Protein AF-A0A6L5F1L5-F1 (afdb_monomer_lite)

Radius of gyration: 13.91 Å; chains: 1; bounding box: 33×21×39 Å

Foldseek 3Di:
DPPLVVVVVVVVVVLVVVVVCVVVVDQDEAEAEQPLVSDDPVVNVVVVVSCVVHPHYDYDHPDPVSHDVSCVDFDWDADPNDIDTDD

Secondary structure (DSSP, 8-state):
--HHHHHHHHHHHHHHHHHHHHHTT--PPEEEESTTTTS-HHHHHHHHHHHHTSS-EEEE-SSGGGS-TT-----EEEETTEEEE--

pLDDT: mean 92.38, std 5.92, range [58.69, 98.0]

Structure (mmCIF, N/CA/C/O backbone):
data_AF-A0A6L5F1L5-F1
#
_entry.id   AF-A0A6L5F1L5-F1
#
loop_
_atom_site.group_PDB
_atom_site.id
_atom_site.type_symbol
_atom_site.label_atom_id
_atom_site.label_alt_id
_atom_site.label_comp_id
_atom_site.label_asym_id
_atom_site.label_entity_id
_atom_site.label_seq_id
_atom_site.pdbx_PDB_ins_code
_atom_site.Cartn_x
_atom_site.Cartn_y
_atom_site.Cartn_z
_atom_site.occupancy
_atom_site.B_iso_or_equiv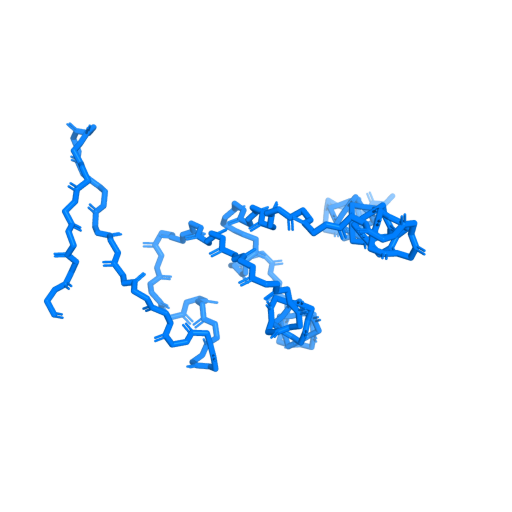
_atom_site.auth_seq_id
_atom_site.auth_comp_id
_atom_site.auth_asym_id
_atom_site.auth_atom_id
_atom_site.pdbx_PDB_model_num
ATOM 1 N N . ALA A 1 1 ? 23.127 8.769 6.947 1.00 58.69 1 ALA A N 1
ATOM 2 C CA . ALA A 1 1 ? 22.209 7.680 6.583 1.00 58.69 1 ALA A CA 1
ATOM 3 C C . ALA A 1 1 ? 22.435 7.356 5.116 1.00 58.69 1 ALA A C 1
ATOM 5 O O . ALA A 1 1 ? 22.508 8.283 4.313 1.00 58.69 1 ALA A O 1
ATOM 6 N N . SER A 1 2 ? 22.621 6.083 4.773 1.00 79.69 2 SER A N 1
ATOM 7 C CA . SER A 1 2 ? 22.600 5.632 3.379 1.00 79.69 2 SER A CA 1
ATOM 8 C C . SER A 1 2 ? 21.234 5.931 2.749 1.00 79.69 2 SER A C 1
ATOM 10 O O . SER A 1 2 ? 20.247 6.137 3.459 1.00 79.69 2 SER A O 1
ATOM 12 N N . HIS A 1 3 ? 21.160 5.963 1.418 1.00 72.56 3 HIS A N 1
ATOM 13 C CA . HIS A 1 3 ? 19.913 6.260 0.705 1.00 72.56 3 HIS A CA 1
ATOM 14 C C . HIS A 1 3 ? 18.757 5.340 1.163 1.00 72.56 3 HIS A C 1
ATOM 16 O O . HIS A 1 3 ? 17.668 5.818 1.474 1.00 72.56 3 HIS A O 1
ATOM 22 N N . GLY A 1 4 ? 19.038 4.045 1.358 1.00 77.12 4 GLY A N 1
ATOM 23 C CA . GLY A 1 4 ? 18.065 3.073 1.871 1.00 77.12 4 GLY A CA 1
ATOM 24 C C . GLY A 1 4 ? 17.701 3.243 3.354 1.00 77.12 4 GLY A C 1
ATOM 25 O O . GLY A 1 4 ? 16.580 2.921 3.751 1.00 77.12 4 GLY A O 1
ATOM 26 N N . GLU A 1 5 ? 18.601 3.772 4.190 1.00 80.88 5 GLU A N 1
ATOM 27 C CA . GLU A 1 5 ? 18.296 4.086 5.596 1.00 80.88 5 GLU A CA 1
ATOM 28 C C . GLU A 1 5 ? 17.343 5.277 5.712 1.00 80.88 5 GLU A C 1
ATOM 30 O O . GLU A 1 5 ? 16.373 5.205 6.466 1.00 80.88 5 GLU A O 1
ATOM 35 N N . SER A 1 6 ? 17.574 6.343 4.940 1.00 84.81 6 SER A N 1
ATOM 36 C CA . SER A 1 6 ? 16.689 7.515 4.911 1.00 84.81 6 SER A CA 1
ATOM 37 C C . SER A 1 6 ? 15.294 7.154 4.403 1.00 84.81 6 SER A C 1
ATOM 39 O O . SER A 1 6 ? 14.296 7.566 4.993 1.00 84.81 6 SER A O 1
ATOM 41 N N . TRP A 1 7 ? 15.221 6.331 3.353 1.00 86.06 7 TRP A N 1
ATOM 42 C CA . TRP A 1 7 ? 13.955 5.836 2.816 1.00 86.06 7 TRP A CA 1
ATOM 43 C C . TRP A 1 7 ? 13.199 4.983 3.843 1.00 86.06 7 TRP A C 1
ATOM 45 O O . TRP A 1 7 ? 12.026 5.227 4.121 1.00 86.06 7 TRP A O 1
ATOM 55 N N . SER A 1 8 ? 13.892 4.042 4.495 1.00 84.38 8 SER A N 1
ATOM 56 C CA . SER A 1 8 ? 13.278 3.166 5.504 1.00 84.38 8 SER A CA 1
ATOM 57 C C . SER A 1 8 ? 12.782 3.948 6.717 1.00 84.38 8 SER A C 1
ATOM 59 O O . SER A 1 8 ? 11.745 3.616 7.288 1.00 84.38 8 SER A O 1
ATOM 61 N N . PHE A 1 9 ? 13.507 4.999 7.103 1.00 89.69 9 PHE A N 1
ATOM 62 C CA . PHE A 1 9 ? 13.095 5.894 8.176 1.00 89.69 9 PHE A CA 1
ATOM 63 C C . PHE A 1 9 ? 11.840 6.690 7.797 1.00 89.69 9 PHE A C 1
ATOM 65 O O . PHE A 1 9 ? 10.895 6.752 8.581 1.00 89.69 9 PHE A O 1
ATOM 72 N N . ALA A 1 10 ? 11.784 7.232 6.578 1.00 91.31 10 ALA A N 1
ATOM 73 C CA . ALA A 1 10 ? 10.605 7.931 6.076 1.00 91.31 10 ALA A CA 1
ATOM 74 C C . ALA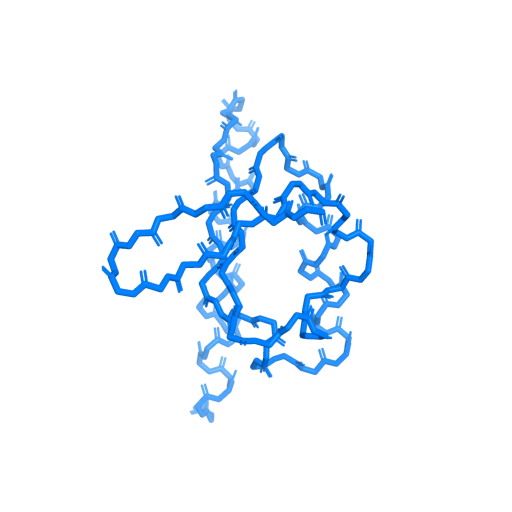 A 1 10 ? 9.375 7.010 5.986 1.00 91.31 10 ALA A C 1
ATOM 76 O O . ALA A 1 10 ? 8.285 7.402 6.409 1.00 91.31 10 ALA A O 1
ATOM 77 N N . LEU A 1 11 ? 9.548 5.771 5.506 1.00 91.50 11 LEU A N 1
ATOM 78 C CA . LEU A 1 11 ? 8.488 4.761 5.504 1.00 91.50 11 LEU A CA 1
ATOM 79 C C . LEU A 1 11 ? 8.002 4.478 6.931 1.00 91.50 11 LEU A C 1
ATOM 81 O O . LEU A 1 11 ? 6.802 4.516 7.187 1.00 91.50 11 LEU A O 1
ATOM 85 N N . ALA A 1 12 ? 8.918 4.251 7.876 1.00 91.38 12 ALA A N 1
ATOM 86 C CA . ALA A 1 12 ? 8.562 3.988 9.269 1.00 91.38 12 ALA A CA 1
ATOM 87 C C . ALA A 1 12 ? 7.770 5.145 9.901 1.00 91.38 12 ALA A C 1
ATOM 89 O O . ALA A 1 12 ? 6.790 4.893 10.602 1.00 91.38 12 ALA A O 1
ATOM 90 N N . LEU A 1 13 ? 8.144 6.399 9.619 1.00 95.25 13 LEU A N 1
ATOM 91 C CA . LEU A 1 13 ? 7.396 7.574 10.072 1.00 95.25 13 LEU A CA 1
ATOM 92 C C . LEU A 1 13 ? 5.982 7.608 9.485 1.00 95.25 13 LEU A C 1
ATOM 94 O O . LEU A 1 13 ? 5.027 7.794 10.235 1.00 95.25 13 LEU A O 1
ATOM 98 N N . ARG A 1 14 ? 5.823 7.361 8.177 1.00 94.75 14 ARG A N 1
ATOM 99 C CA . ARG A 1 14 ? 4.497 7.305 7.536 1.00 94.75 14 ARG A CA 1
ATOM 100 C C . ARG A 1 14 ? 3.615 6.205 8.125 1.00 94.75 14 ARG A C 1
ATOM 102 O O . ARG A 1 14 ? 2.455 6.465 8.428 1.00 94.75 14 ARG A O 1
ATOM 109 N N . LEU A 1 15 ? 4.165 5.011 8.352 1.00 94.12 15 LEU A N 1
ATOM 110 C CA . LEU A 1 15 ? 3.434 3.915 8.999 1.00 94.12 15 LEU A CA 1
ATOM 111 C C . LEU A 1 15 ? 3.089 4.236 10.463 1.00 94.12 15 LEU A C 1
ATOM 113 O O . LEU A 1 15 ? 2.036 3.833 10.951 1.00 94.12 15 LEU A O 1
ATOM 117 N N . GLY A 1 16 ? 3.952 4.977 11.163 1.00 94.62 16 GLY A N 1
ATOM 118 C CA . GLY A 1 16 ? 3.669 5.505 12.497 1.00 94.62 16 GLY A CA 1
ATOM 119 C C . GLY A 1 16 ? 2.488 6.478 12.496 1.00 94.62 16 GLY A C 1
ATOM 120 O O . GLY A 1 16 ? 1.574 6.318 13.301 1.00 94.62 16 GLY A O 1
ATOM 121 N N . CYS A 1 17 ? 2.460 7.429 11.557 1.00 94.88 17 CYS A N 1
ATOM 122 C CA . CYS A 1 17 ? 1.335 8.352 11.381 1.00 94.88 17 CYS A CA 1
ATOM 123 C C . CYS A 1 17 ? 0.035 7.618 11.033 1.00 94.88 17 CYS A C 1
ATOM 125 O O . CYS A 1 17 ? -0.998 7.918 11.620 1.00 94.88 17 CYS A O 1
ATOM 127 N N . TYR A 1 18 ? 0.090 6.632 10.132 1.00 95.00 18 TYR A N 1
ATOM 128 C CA . TYR A 1 18 ? -1.058 5.785 9.796 1.00 95.00 18 TYR A CA 1
ATOM 129 C C . TYR A 1 18 ? -1.642 5.113 11.047 1.00 95.00 18 TYR A C 1
ATOM 131 O O . TYR A 1 18 ? -2.831 5.237 11.321 1.00 95.00 18 TYR A O 1
ATOM 139 N N . ARG A 1 19 ? -0.793 4.479 11.866 1.00 94.25 19 ARG A N 1
ATOM 140 C CA . ARG A 1 19 ? -1.230 3.826 13.111 1.00 94.25 19 ARG A CA 1
ATOM 141 C C . ARG A 1 19 ? -1.824 4.803 14.122 1.00 94.25 19 ARG A C 1
ATOM 143 O O . ARG A 1 19 ? -2.765 4.429 14.813 1.00 94.25 19 ARG A O 1
ATOM 150 N N . LEU A 1 20 ? -1.286 6.020 14.206 1.00 95.94 20 LEU A N 1
ATOM 151 C CA . LEU A 1 20 ? -1.825 7.068 15.074 1.00 95.94 20 LEU A CA 1
ATOM 152 C C . LEU A 1 20 ? -3.230 7.498 14.626 1.00 95.94 20 LEU A C 1
ATOM 154 O O . LEU A 1 20 ? -4.133 7.595 15.449 1.00 95.94 20 LEU A O 1
ATOM 158 N N . LEU A 1 21 ? -3.435 7.687 13.319 1.00 94.88 21 LEU A N 1
ATOM 159 C CA . LEU A 1 21 ? -4.760 7.990 12.770 1.00 94.88 21 LEU A CA 1
ATOM 160 C C . LEU A 1 21 ? -5.759 6.866 13.081 1.00 94.88 21 LEU A C 1
ATOM 162 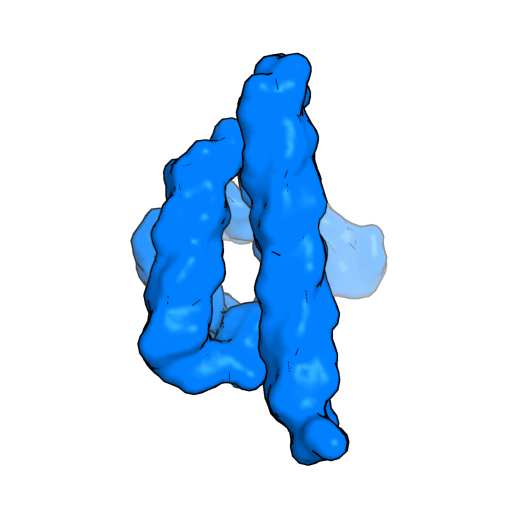O O . LEU A 1 21 ? -6.867 7.143 13.532 1.00 94.88 21 LEU A O 1
ATOM 166 N N . CYS A 1 22 ? -5.350 5.605 12.920 1.00 93.75 22 CYS A N 1
ATOM 167 C CA . CYS A 1 22 ? -6.190 4.464 13.284 1.00 93.75 22 CYS A CA 1
ATOM 168 C C . CYS A 1 22 ? -6.525 4.427 14.780 1.00 93.75 22 CYS A C 1
ATOM 170 O O . CYS A 1 22 ? -7.655 4.106 15.141 1.00 93.75 22 CYS A O 1
ATOM 172 N N . SER A 1 23 ? -5.581 4.770 15.667 1.00 95.19 23 SER A N 1
ATOM 173 C CA . SER A 1 23 ? -5.863 4.805 17.109 1.00 95.19 23 SER A CA 1
ATOM 174 C C . SER A 1 23 ? -6.846 5.904 17.512 1.00 95.19 23 SER A C 1
ATOM 176 O O . SER A 1 23 ? -7.532 5.747 18.519 1.00 95.19 23 SER A O 1
ATOM 178 N N . ASP A 1 24 ? -6.960 6.962 16.708 1.00 96.38 24 ASP A N 1
ATOM 179 C CA . ASP A 1 24 ? -7.950 8.031 16.886 1.00 96.38 24 ASP A CA 1
ATOM 180 C C . ASP A 1 24 ? -9.317 7.683 16.254 1.00 96.38 24 ASP A C 1
ATOM 182 O O . ASP A 1 24 ? -10.227 8.513 16.230 1.00 96.38 24 ASP A O 1
ATOM 186 N N . GLY A 1 25 ? -9.482 6.449 15.761 1.00 94.62 25 GLY A N 1
ATOM 187 C CA . GLY A 1 25 ? -10.723 5.939 15.176 1.00 94.62 25 GLY A CA 1
ATOM 188 C C . GLY A 1 25 ? -10.911 6.270 13.695 1.00 94.62 25 GLY A C 1
ATOM 189 O O . GLY A 1 25 ? -12.014 6.102 13.183 1.00 94.62 25 GLY A O 1
ATOM 190 N N . ALA A 1 26 ? -9.874 6.757 13.007 1.00 94.94 26 ALA A N 1
ATOM 191 C CA . ALA A 1 26 ? -9.934 6.972 11.567 1.00 94.94 26 ALA A CA 1
ATOM 192 C C . ALA A 1 26 ? -9.650 5.681 10.783 1.00 94.94 26 ALA A C 1
ATOM 194 O O . ALA A 1 26 ? -8.852 4.840 11.197 1.00 94.94 26 ALA A O 1
ATOM 195 N N . GLU A 1 27 ? -10.217 5.595 9.583 1.00 93.69 27 GLU A N 1
ATOM 196 C CA . GLU A 1 27 ? -10.017 4.502 8.623 1.00 93.69 27 GLU A CA 1
ATOM 197 C C . GLU A 1 27 ? -9.351 5.050 7.343 1.00 93.69 27 GLU A C 1
ATOM 199 O O . GLU A 1 27 ? -10.004 5.278 6.323 1.00 93.69 27 GLU A O 1
ATOM 204 N N . PRO A 1 28 ? -8.051 5.400 7.386 1.00 94.56 28 PRO A N 1
ATOM 205 C CA . PRO A 1 28 ? -7.382 6.001 6.240 1.00 94.56 28 PRO A CA 1
ATOM 206 C C . PRO A 1 28 ? -7.078 4.975 5.140 1.00 94.56 28 PRO A C 1
ATOM 208 O O . PRO A 1 28 ? -6.593 3.876 5.405 1.00 94.56 28 PRO A O 1
ATOM 211 N N . LEU A 1 29 ? -7.245 5.393 3.883 1.00 94.88 29 LEU A N 1
ATOM 212 C CA . LEU A 1 29 ? -6.755 4.662 2.715 1.00 94.88 29 LEU A CA 1
ATOM 213 C C . LEU A 1 29 ? -5.219 4.637 2.707 1.00 94.88 29 LEU A C 1
ATOM 215 O O . LEU A 1 29 ? -4.576 5.692 2.678 1.00 94.88 29 LEU A O 1
ATOM 219 N N . LEU A 1 30 ? -4.623 3.445 2.678 1.00 95.94 30 LEU A N 1
ATOM 220 C CA . LEU A 1 30 ? -3.172 3.297 2.587 1.00 95.94 30 LEU A CA 1
ATOM 221 C C . LEU A 1 30 ? -2.723 3.277 1.118 1.00 95.94 30 LEU A C 1
ATOM 223 O O . LEU A 1 30 ? -3.060 2.367 0.367 1.00 95.94 30 LEU A O 1
ATOM 227 N N . LEU A 1 31 ? -1.935 4.273 0.712 1.00 96.31 31 LEU A N 1
ATOM 228 C CA . LEU A 1 31 ? -1.341 4.359 -0.626 1.00 96.31 31 LEU A CA 1
ATOM 229 C C . LEU A 1 31 ? 0.141 3.973 -0.570 1.00 96.31 31 LEU A C 1
ATOM 231 O O . LEU A 1 31 ? 0.920 4.606 0.147 1.00 96.31 31 LEU A O 1
ATOM 235 N N . LEU A 1 32 ? 0.529 2.954 -1.332 1.00 95.62 32 LEU A N 1
ATOM 236 C CA . LEU A 1 32 ? 1.887 2.420 -1.396 1.00 95.62 32 LEU A CA 1
ATOM 237 C C . LEU A 1 32 ? 2.421 2.555 -2.825 1.00 95.62 32 LEU A C 1
ATOM 239 O O . LEU A 1 32 ? 1.983 1.830 -3.711 1.00 95.62 32 LEU A O 1
ATOM 243 N N . ASP A 1 33 ? 3.353 3.487 -3.035 1.00 94.62 33 ASP A N 1
ATOM 244 C CA . ASP A 1 33 ? 3.876 3.806 -4.368 1.00 94.62 33 ASP A CA 1
ATOM 245 C C . ASP A 1 33 ? 5.223 3.123 -4.640 1.00 94.62 33 ASP A C 1
ATOM 247 O O . ASP A 1 33 ? 6.239 3.556 -4.096 1.00 94.62 33 ASP A O 1
ATOM 251 N N . ASP A 1 34 ? 5.210 2.022 -5.397 1.00 92.94 34 ASP A N 1
ATOM 252 C CA . ASP A 1 34 ? 6.381 1.223 -5.819 1.00 92.94 34 ASP A CA 1
ATOM 253 C C . ASP A 1 34 ? 7.348 0.826 -4.681 1.00 92.94 34 ASP A C 1
ATOM 255 O O . ASP A 1 34 ? 8.540 0.577 -4.847 1.00 92.94 34 ASP A O 1
ATOM 259 N N . VAL A 1 35 ? 6.827 0.765 -3.457 1.00 93.25 35 VAL A N 1
ATOM 260 C CA . VAL A 1 35 ? 7.643 0.625 -2.243 1.00 93.25 35 VAL A CA 1
ATOM 261 C C . VAL A 1 35 ? 8.182 -0.785 -2.021 1.00 93.25 35 VAL A C 1
ATOM 263 O O . VAL A 1 35 ? 9.123 -0.961 -1.248 1.00 93.25 35 VAL A O 1
ATOM 266 N N . PHE A 1 36 ? 7.582 -1.810 -2.628 1.00 93.62 36 PHE A N 1
ATOM 267 C CA . PHE A 1 36 ? 7.980 -3.196 -2.381 1.00 93.62 36 PHE A CA 1
ATOM 268 C C . PHE A 1 36 ? 9.261 -3.591 -3.127 1.00 93.62 36 PHE A C 1
ATOM 270 O O . PHE A 1 36 ? 10.062 -4.351 -2.570 1.00 93.62 36 PHE A O 1
ATOM 277 N N . ALA A 1 37 ? 9.494 -3.029 -4.317 1.00 91.56 37 ALA A N 1
ATOM 278 C CA . ALA A 1 37 ? 10.709 -3.247 -5.102 1.00 91.56 37 ALA A CA 1
ATOM 279 C C . ALA A 1 37 ? 11.973 -2.800 -4.338 1.00 91.56 37 ALA A C 1
ATOM 281 O O . ALA A 1 37 ? 13.008 -3.464 -4.373 1.00 91.56 37 ALA A O 1
ATOM 282 N N . GLU A 1 38 ? 11.851 -1.735 -3.541 1.00 88.44 38 GLU A N 1
ATOM 283 C CA . GLU A 1 38 ? 12.935 -1.120 -2.758 1.00 88.44 38 GLU A CA 1
ATOM 284 C C . GLU A 1 38 ? 13.265 -1.856 -1.443 1.00 88.44 38 GLU A C 1
ATOM 286 O O . GLU A 1 38 ? 14.197 -1.495 -0.713 1.00 88.44 38 GLU A O 1
ATOM 291 N N . LEU A 1 39 ? 12.489 -2.888 -1.091 1.00 89.75 39 LEU A N 1
ATOM 292 C CA . LEU A 1 39 ? 12.572 -3.555 0.205 1.00 89.75 39 LEU A CA 1
ATOM 293 C C . LEU A 1 39 ? 13.212 -4.939 0.147 1.00 89.75 39 LEU A C 1
ATOM 295 O O . LEU A 1 39 ? 12.838 -5.791 -0.660 1.00 89.75 39 LEU A O 1
ATOM 299 N N . ASP A 1 40 ? 14.087 -5.203 1.124 1.00 90.19 40 ASP A N 1
ATOM 300 C CA . ASP A 1 40 ? 14.503 -6.563 1.468 1.00 90.19 40 ASP A CA 1
ATOM 301 C C . ASP A 1 40 ? 13.313 -7.409 1.950 1.00 90.19 40 ASP A C 1
ATOM 303 O O . ASP A 1 40 ? 12.315 -6.889 2.454 1.00 90.19 40 ASP A O 1
ATOM 307 N N . SER A 1 41 ? 13.434 -8.734 1.845 1.00 89.88 41 SER A N 1
ATOM 308 C CA . SER A 1 41 ? 12.347 -9.683 2.128 1.00 89.88 41 SER A CA 1
ATOM 309 C C . SER A 1 41 ? 11.736 -9.543 3.527 1.00 89.88 41 SER A C 1
ATOM 311 O O . SER A 1 41 ? 10.526 -9.709 3.699 1.00 89.88 41 SER A O 1
ATOM 313 N N . ARG A 1 42 ? 12.540 -9.198 4.542 1.00 91.25 42 ARG A N 1
ATOM 314 C CA . ARG A 1 42 ? 12.052 -9.013 5.914 1.00 91.25 42 ARG A CA 1
ATOM 315 C C . ARG A 1 42 ? 11.182 -7.765 6.010 1.00 91.25 42 ARG A C 1
ATOM 317 O O . ARG A 1 42 ? 10.128 -7.808 6.642 1.00 91.25 42 ARG A O 1
ATOM 324 N N . ARG A 1 43 ? 11.624 -6.653 5.423 1.00 90.88 43 ARG A N 1
ATOM 325 C CA . ARG A 1 43 ? 10.857 -5.399 5.406 1.00 90.88 43 ARG A CA 1
ATOM 326 C C . ARG A 1 43 ? 9.614 -5.509 4.527 1.00 90.88 43 ARG A C 1
ATOM 328 O O . ARG A 1 43 ? 8.565 -5.024 4.938 1.00 90.88 43 ARG A O 1
ATOM 335 N N . ARG A 1 44 ? 9.714 -6.207 3.391 1.00 93.19 44 ARG A N 1
ATOM 336 C CA . ARG A 1 44 ? 8.603 -6.494 2.474 1.00 93.19 44 ARG A CA 1
ATOM 337 C C . ARG A 1 44 ? 7.452 -7.182 3.216 1.00 93.19 44 ARG A C 1
ATOM 339 O O . ARG A 1 44 ? 6.340 -6.667 3.227 1.00 93.19 44 ARG A O 1
ATOM 346 N N . ARG A 1 45 ? 7.759 -8.242 3.978 1.00 92.44 45 ARG A N 1
ATOM 347 C CA . ARG A 1 45 ? 6.787 -8.942 4.838 1.00 92.44 45 ARG A CA 1
ATOM 348 C C . ARG A 1 45 ? 6.146 -8.028 5.884 1.00 92.44 45 ARG A C 1
ATOM 350 O O . ARG A 1 45 ? 4.937 -8.035 6.046 1.00 92.44 45 ARG A O 1
ATOM 357 N N . ARG A 1 46 ? 6.943 -7.198 6.566 1.00 92.38 46 ARG A N 1
ATOM 358 C CA . ARG A 1 46 ? 6.424 -6.258 7.578 1.00 92.38 46 ARG A CA 1
ATOM 359 C C . ARG A 1 46 ? 5.479 -5.211 6.999 1.00 92.38 46 ARG A C 1
ATOM 361 O O . ARG A 1 46 ? 4.553 -4.805 7.691 1.00 92.38 46 ARG A O 1
ATOM 368 N N . LEU A 1 47 ? 5.737 -4.742 5.781 1.00 94.94 47 LEU A N 1
ATOM 369 C CA . LEU A 1 47 ? 4.843 -3.809 5.107 1.00 94.94 47 LEU A CA 1
ATOM 370 C C . LEU A 1 47 ? 3.556 -4.509 4.647 1.00 94.94 47 LEU A C 1
ATOM 372 O O . LEU A 1 47 ? 2.482 -3.944 4.830 1.00 94.94 47 LEU A O 1
ATOM 376 N N . ALA A 1 48 ? 3.656 -5.744 4.145 1.00 95.44 48 ALA A N 1
ATOM 377 C CA . ALA A 1 48 ? 2.496 -6.575 3.815 1.00 95.44 48 ALA A CA 1
ATOM 378 C C . ALA A 1 48 ? 1.588 -6.802 5.038 1.00 95.44 48 ALA A C 1
ATOM 380 O O . ALA A 1 48 ? 0.388 -6.580 4.938 1.00 95.44 48 ALA A O 1
ATOM 381 N N . ASP A 1 49 ? 2.158 -7.124 6.208 1.00 94.75 49 ASP A N 1
ATOM 382 C CA . ASP A 1 49 ? 1.401 -7.278 7.463 1.00 94.75 49 ASP A CA 1
ATOM 383 C C . ASP A 1 49 ? 0.570 -6.020 7.794 1.00 94.75 49 ASP A C 1
ATOM 385 O O . ASP A 1 49 ? -0.547 -6.113 8.297 1.00 94.75 49 ASP A O 1
ATOM 389 N N . VAL A 1 50 ? 1.117 -4.824 7.533 1.00 94.50 50 VAL A N 1
ATOM 390 C CA . VAL A 1 50 ? 0.401 -3.559 7.768 1.00 94.50 50 VAL A CA 1
ATOM 391 C C . VAL A 1 50 ? -0.682 -3.332 6.721 1.00 94.50 50 VAL A C 1
ATOM 393 O O . VAL A 1 50 ? -1.780 -2.922 7.083 1.00 94.50 50 VAL A O 1
ATOM 396 N N . ALA A 1 51 ? -0.387 -3.608 5.450 1.00 95.50 51 ALA A N 1
ATOM 397 C CA . ALA A 1 51 ? -1.346 -3.480 4.360 1.00 95.50 51 ALA A CA 1
ATOM 398 C C . ALA A 1 51 ? -2.555 -4.414 4.548 1.00 95.50 51 ALA A C 1
ATOM 400 O O . ALA A 1 51 ? -3.687 -3.973 4.402 1.00 95.50 51 ALA A O 1
ATOM 401 N N . LEU A 1 52 ? -2.337 -5.663 4.965 1.00 94.81 52 LEU A N 1
ATOM 402 C CA . LEU A 1 52 ? -3.412 -6.622 5.253 1.00 94.81 52 LEU A CA 1
ATOM 403 C C . LEU A 1 52 ? -4.326 -6.197 6.409 1.00 94.81 52 LEU A C 1
ATOM 405 O O . LEU A 1 52 ? -5.478 -6.614 6.471 1.00 94.81 52 LEU A O 1
ATOM 409 N N . GLY A 1 53 ? -3.807 -5.402 7.347 1.00 92.44 53 GLY A N 1
ATOM 410 C CA . GLY A 1 53 ? -4.584 -4.864 8.463 1.00 92.44 53 GLY A CA 1
ATOM 411 C C . GLY A 1 53 ? -5.304 -3.552 8.149 1.00 92.44 53 GLY A C 1
ATOM 412 O O . GLY A 1 53 ? -6.017 -3.045 9.013 1.00 92.44 53 GLY A O 1
ATOM 413 N N . ALA A 1 54 ? -5.087 -2.968 6.971 1.00 93.81 54 ALA A N 1
ATOM 414 C CA . ALA A 1 54 ? -5.781 -1.766 6.541 1.00 93.81 54 ALA A CA 1
ATOM 415 C C . ALA A 1 54 ? -7.120 -2.126 5.894 1.00 93.81 54 ALA A C 1
ATOM 417 O O . ALA A 1 54 ? -7.224 -3.119 5.181 1.00 93.81 54 ALA A O 1
ATOM 418 N N . GLU A 1 55 ? -8.135 -1.291 6.106 1.00 93.12 55 GLU A N 1
ATOM 419 C CA . GLU A 1 55 ? -9.448 -1.497 5.486 1.00 93.12 55 GLU A CA 1
ATOM 420 C C . GLU A 1 55 ? -9.379 -1.397 3.959 1.00 93.12 55 GLU A C 1
ATOM 422 O O . GLU A 1 55 ? -10.004 -2.176 3.240 1.00 93.12 55 GLU A O 1
ATOM 427 N N . GLN A 1 56 ? -8.579 -0.454 3.457 1.00 94.50 56 GLN A N 1
ATOM 428 C CA . GLN A 1 56 ? -8.353 -0.287 2.034 1.00 94.50 56 GLN A CA 1
ATOM 429 C C . GLN A 1 56 ? -6.894 0.082 1.761 1.00 94.50 56 GLN A C 1
ATOM 431 O O . GLN A 1 56 ? -6.315 0.959 2.410 1.00 94.50 56 GLN A O 1
ATOM 436 N N . VAL A 1 57 ? -6.311 -0.571 0.754 1.00 96.38 57 VAL A N 1
ATOM 437 C CA . VAL A 1 57 ? -4.946 -0.320 0.280 1.00 96.38 57 VAL A CA 1
ATOM 438 C C . VAL A 1 57 ? -4.947 -0.179 -1.235 1.00 96.38 57 VAL A C 1
ATOM 440 O O . VAL A 1 57 ? -5.587 -0.966 -1.930 1.00 96.38 57 VAL A O 1
ATOM 443 N N . LEU A 1 58 ? -4.193 0.792 -1.748 1.00 96.94 58 LEU A N 1
ATOM 444 C CA . LEU A 1 58 ? -3.787 0.844 -3.150 1.00 96.94 58 LEU A CA 1
ATOM 445 C C . LEU A 1 58 ? -2.272 0.706 -3.227 1.00 96.94 58 LEU A C 1
ATOM 447 O O . LEU A 1 58 ? -1.537 1.448 -2.575 1.00 96.94 58 LEU A O 1
ATOM 451 N N . VAL A 1 59 ? -1.824 -0.236 -4.046 1.00 96.25 59 VAL A N 1
ATOM 452 C CA . VAL A 1 59 ? -0.410 -0.483 -4.314 1.00 96.25 59 VAL A CA 1
ATOM 453 C C . VAL A 1 59 ? -0.161 -0.207 -5.788 1.00 96.25 59 VAL A C 1
ATOM 455 O O . VAL A 1 59 ? -0.888 -0.722 -6.636 1.00 96.25 59 VAL A O 1
ATOM 458 N N . THR A 1 60 ? 0.854 0.592 -6.096 1.00 96.19 60 THR A N 1
ATOM 459 C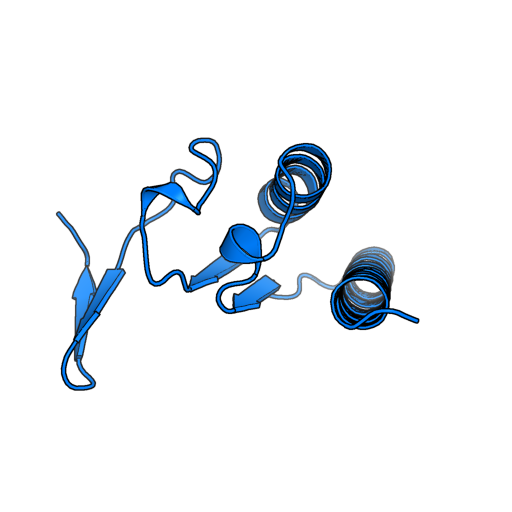 CA . THR A 1 60 ? 1.430 0.652 -7.441 1.00 96.19 60 THR A CA 1
ATOM 460 C C . THR A 1 60 ? 2.701 -0.190 -7.453 1.00 96.19 60 THR A C 1
ATOM 462 O O . THR A 1 60 ? 3.448 -0.234 -6.474 1.00 96.19 60 THR A O 1
ATOM 465 N N . ALA A 1 61 ? 2.923 -0.895 -8.553 1.00 95.00 61 ALA A N 1
ATOM 466 C CA . ALA A 1 61 ? 4.141 -1.651 -8.789 1.00 95.00 61 ALA A CA 1
ATOM 467 C C . ALA A 1 61 ? 4.396 -1.699 -10.293 1.00 95.00 61 ALA A C 1
ATOM 469 O O . ALA A 1 61 ? 3.456 -1.859 -11.076 1.00 95.00 61 ALA A O 1
ATOM 470 N N . ALA A 1 62 ? 5.658 -1.568 -10.694 1.00 94.31 62 ALA A N 1
ATOM 471 C CA . ALA A 1 62 ? 6.049 -1.759 -12.090 1.00 94.31 62 ALA A CA 1
ATOM 472 C C . ALA A 1 62 ? 6.114 -3.247 -12.484 1.00 94.31 62 ALA A C 1
ATOM 474 O O . ALA A 1 62 ? 5.945 -3.587 -13.655 1.00 94.31 62 ALA A O 1
ATOM 475 N N . VAL A 1 63 ? 6.358 -4.129 -11.509 1.00 92.56 63 VAL A N 1
ATOM 476 C CA . VAL A 1 63 ? 6.514 -5.578 -11.684 1.00 92.56 63 VAL A CA 1
ATOM 477 C C . VAL A 1 63 ? 5.579 -6.288 -10.708 1.00 92.56 63 VAL A C 1
ATOM 479 O O . VAL A 1 63 ? 5.569 -5.990 -9.514 1.00 92.56 63 VAL A O 1
ATOM 482 N N . ALA A 1 64 ? 4.761 -7.214 -11.208 1.00 90.62 64 ALA A N 1
ATOM 483 C CA . ALA A 1 64 ? 3.722 -7.858 -10.406 1.00 90.62 64 ALA A CA 1
ATOM 484 C C . ALA A 1 64 ? 4.309 -8.694 -9.257 1.00 90.62 64 ALA A C 1
ATOM 486 O O . ALA A 1 64 ? 3.744 -8.729 -8.169 1.00 90.62 64 ALA A O 1
ATOM 487 N N . GLU A 1 65 ? 5.455 -9.326 -9.497 1.00 91.19 65 GLU A N 1
ATOM 488 C CA . GLU A 1 65 ? 6.171 -10.195 -8.563 1.00 91.19 65 GLU A CA 1
ATOM 489 C C . GLU A 1 65 ? 6.819 -9.440 -7.391 1.00 91.19 65 GLU A C 1
ATOM 491 O O . GLU A 1 65 ? 7.250 -10.061 -6.416 1.00 91.19 65 GLU A O 1
ATOM 496 N N . ASP A 1 66 ? 6.901 -8.106 -7.452 1.00 92.88 66 ASP A N 1
ATOM 497 C CA . ASP A 1 66 ? 7.365 -7.315 -6.312 1.00 92.88 66 ASP A CA 1
ATOM 498 C C . ASP A 1 66 ? 6.302 -7.195 -5.219 1.00 92.88 66 ASP A C 1
ATOM 500 O O . ASP A 1 66 ? 6.646 -7.024 -4.045 1.00 92.88 66 ASP A O 1
ATOM 504 N N . VAL A 1 67 ? 5.024 -7.334 -5.577 1.00 94.12 67 VAL A N 1
ATOM 505 C CA . VAL A 1 67 ? 3.913 -7.317 -4.626 1.00 94.12 67 VAL A CA 1
ATOM 506 C C . VAL A 1 67 ? 3.789 -8.698 -3.971 1.00 94.12 67 VAL A C 1
ATOM 508 O O . VAL A 1 67 ? 3.684 -9.694 -4.683 1.00 94.12 67 VAL A O 1
ATOM 511 N N . PRO A 1 68 ? 3.792 -8.788 -2.627 1.00 94.75 68 PRO A N 1
ATOM 512 C CA . PRO A 1 68 ? 3.602 -10.057 -1.927 1.00 94.75 68 PRO A CA 1
ATOM 513 C C . PRO A 1 68 ? 2.294 -10.758 -2.319 1.00 94.75 68 PRO A C 1
ATOM 515 O O . PRO A 1 68 ? 1.252 -10.108 -2.397 1.00 94.75 68 PRO A O 1
ATOM 518 N N . ASP A 1 69 ? 2.346 -12.080 -2.510 1.00 92.69 69 ASP A N 1
ATOM 519 C CA . ASP A 1 69 ? 1.201 -12.900 -2.938 1.00 92.69 69 ASP A CA 1
ATOM 520 C C . ASP A 1 69 ? 0.015 -12.833 -1.966 1.00 92.69 69 ASP A C 1
ATOM 522 O O . ASP A 1 69 ? -1.126 -13.041 -2.369 1.00 92.69 69 ASP A O 1
ATOM 526 N N . GLU A 1 70 ? 0.266 -12.526 -0.689 1.00 92.94 70 GLU A N 1
ATOM 527 C CA . GLU A 1 70 ? -0.789 -12.352 0.308 1.00 92.94 70 GLU A CA 1
ATOM 528 C C . GLU A 1 70 ? -1.670 -11.118 0.033 1.00 92.94 70 GLU A C 1
ATOM 530 O O . GLU A 1 70 ? -2.777 -11.036 0.557 1.00 92.94 70 GLU A O 1
ATOM 535 N N . LEU A 1 71 ? -1.209 -10.162 -0.784 1.00 93.31 71 LEU A N 1
ATOM 536 C CA . LEU A 1 71 ? -1.993 -9.012 -1.244 1.00 93.31 71 LEU A CA 1
ATOM 537 C C . LEU A 1 71 ? -2.732 -9.361 -2.548 1.00 93.31 71 LEU A C 1
ATOM 539 O O . LEU A 1 71 ? -2.425 -8.853 -3.628 1.00 93.31 71 LEU A O 1
ATOM 543 N N . ASP A 1 72 ? -3.741 -10.224 -2.442 1.00 90.25 72 ASP A N 1
ATOM 544 C CA . ASP A 1 72 ? -4.487 -10.829 -3.557 1.00 90.25 72 ASP A CA 1
ATOM 545 C C . ASP A 1 72 ? -5.682 -9.991 -4.072 1.00 90.25 72 ASP A C 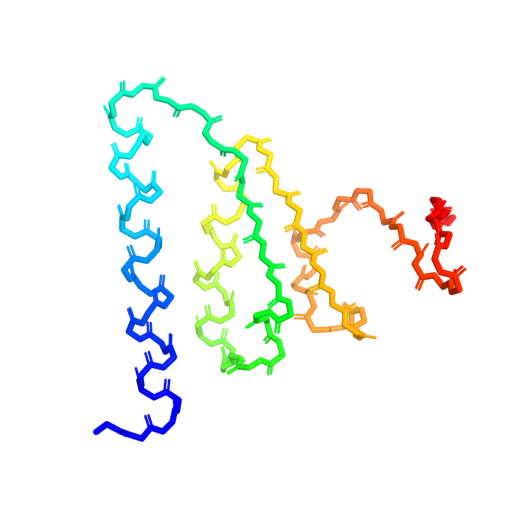1
ATOM 547 O O . ASP A 1 72 ? -6.669 -10.509 -4.600 1.00 90.25 72 ASP A O 1
ATOM 551 N N . GLY A 1 73 ? -5.581 -8.664 -3.960 1.00 92.50 73 GLY A N 1
ATOM 552 C CA . GLY A 1 73 ? -6.638 -7.720 -4.325 1.00 92.50 73 GLY A CA 1
ATOM 553 C C . GLY A 1 73 ? -6.916 -7.589 -5.830 1.00 92.50 73 GLY A C 1
ATOM 554 O O . GLY A 1 73 ? -6.247 -8.160 -6.694 1.00 92.50 73 GLY A O 1
ATOM 555 N N . ALA A 1 74 ? -7.921 -6.769 -6.162 1.00 95.56 74 ALA A N 1
ATOM 556 C CA . ALA A 1 74 ? -8.235 -6.444 -7.551 1.00 95.56 74 ALA A CA 1
ATOM 557 C C . ALA A 1 74 ? -7.038 -5.772 -8.242 1.00 95.56 74 ALA A C 1
ATOM 559 O O . ALA A 1 74 ? -6.500 -4.782 -7.748 1.00 95.56 74 ALA A O 1
ATOM 560 N N . ARG A 1 75 ? -6.661 -6.291 -9.412 1.00 95.19 75 ARG A N 1
ATOM 561 C CA . ARG A 1 75 ? -5.536 -5.785 -10.200 1.00 95.19 75 ARG A CA 1
ATOM 562 C C . ARG A 1 75 ? -6.016 -4.855 -11.304 1.00 95.19 75 ARG A C 1
ATOM 564 O O . ARG A 1 75 ? -7.065 -5.076 -11.917 1.00 95.19 75 ARG A O 1
ATOM 571 N N . PHE A 1 76 ? -5.233 -3.814 -11.551 1.00 97.25 76 PHE A N 1
ATOM 572 C CA . PHE A 1 76 ? -5.498 -2.830 -12.587 1.00 97.25 76 PHE A CA 1
ATOM 573 C C . PHE A 1 76 ? -4.221 -2.558 -13.373 1.00 97.25 76 PHE A C 1
ATOM 575 O O . PHE A 1 76 ? -3.206 -2.185 -12.790 1.00 97.25 76 PHE A O 1
ATOM 582 N N . ASP A 1 77 ? -4.303 -2.702 -14.689 1.00 96.56 77 ASP A N 1
ATOM 583 C CA . ASP A 1 77 ? -3.242 -2.333 -15.611 1.00 96.56 77 ASP A CA 1
ATOM 584 C C . ASP A 1 77 ? -3.368 -0.845 -15.939 1.00 96.56 77 ASP A C 1
ATOM 586 O O . ASP A 1 77 ? -4.443 -0.365 -16.324 1.00 96.56 77 ASP A O 1
ATOM 590 N N . VAL A 1 78 ? -2.261 -0.115 -15.796 1.00 96.25 78 VAL A N 1
ATOM 591 C CA . VAL A 1 78 ? -2.183 1.313 -16.113 1.00 96.25 78 VAL A CA 1
ATOM 592 C C . VAL A 1 78 ? -1.212 1.522 -17.268 1.00 96.25 78 VAL A C 1
ATOM 594 O O . VAL A 1 78 ? -0.015 1.289 -17.133 1.00 96.25 78 VAL A O 1
ATOM 597 N N . GLN A 1 79 ? -1.725 1.978 -18.410 1.00 96.69 79 GLN A N 1
ATOM 598 C CA . GLN A 1 79 ? -0.932 2.243 -19.612 1.00 96.69 79 GLN A CA 1
ATOM 599 C C . GLN A 1 79 ? -1.522 3.425 -20.386 1.00 96.69 79 GLN A C 1
ATOM 601 O O . GLN A 1 79 ? -2.741 3.550 -20.487 1.00 96.69 79 GLN A O 1
ATOM 606 N N . ASP A 1 80 ? -0.670 4.303 -20.925 1.00 96.94 80 ASP A N 1
ATOM 607 C CA . ASP A 1 80 ? -1.070 5.465 -21.738 1.00 96.94 80 ASP A CA 1
ATOM 608 C C . ASP A 1 80 ? -2.146 6.352 -21.072 1.00 96.94 80 ASP A C 1
ATOM 610 O O . ASP A 1 80 ? -3.073 6.851 -21.711 1.00 96.94 80 ASP A O 1
ATOM 614 N N . GLY A 1 81 ? -2.048 6.521 -19.747 1.00 96.62 81 GLY A N 1
ATOM 615 C CA . GLY A 1 81 ? -3.007 7.294 -18.948 1.00 96.62 81 GLY A CA 1
ATOM 616 C C . GLY A 1 81 ? -4.391 6.644 -18.806 1.00 96.62 81 GLY A C 1
ATOM 617 O O . GLY A 1 81 ? -5.329 7.308 -18.373 1.00 96.62 81 GLY A O 1
ATOM 618 N N . GLN A 1 82 ? -4.537 5.370 -19.177 1.00 97.62 82 GLN A N 1
ATOM 619 C CA . GLN A 1 82 ? -5.763 4.587 -19.037 1.00 97.62 82 GLN A CA 1
ATOM 620 C C . GLN A 1 82 ? -5.601 3.531 -17.945 1.00 97.62 82 GLN A C 1
ATOM 622 O O . GLN A 1 82 ? -4.546 2.915 -17.829 1.00 97.62 82 GLN A O 1
ATOM 627 N N . VAL A 1 83 ? -6.673 3.295 -17.187 1.00 97.56 83 VAL A N 1
ATOM 628 C CA . VAL A 1 83 ? -6.748 2.251 -16.157 1.00 97.56 83 VAL A CA 1
ATOM 629 C C . VAL A 1 83 ? -7.728 1.181 -16.621 1.00 97.56 83 VAL A C 1
ATOM 631 O O . VAL A 1 83 ? -8.875 1.488 -16.955 1.00 97.56 83 VAL A O 1
ATOM 634 N N . ARG A 1 84 ? -7.293 -0.079 -16.649 1.00 98.00 84 ARG A N 1
ATOM 635 C CA . ARG A 1 84 ? -8.122 -1.233 -17.019 1.00 98.00 84 ARG A CA 1
ATOM 636 C C . ARG A 1 84 ? -8.040 -2.280 -15.928 1.00 98.00 84 ARG A C 1
ATOM 638 O O . ARG A 1 84 ? -6.964 -2.546 -15.417 1.00 98.00 84 ARG A O 1
ATOM 645 N N . ARG A 1 85 ? -9.166 -2.891 -15.567 1.00 96.69 85 ARG A N 1
ATOM 646 C CA . ARG A 1 85 ? -9.143 -4.025 -14.639 1.00 96.69 85 ARG A CA 1
ATOM 647 C C . ARG A 1 85 ? -8.446 -5.203 -15.324 1.00 96.69 85 ARG A C 1
ATOM 649 O O . ARG A 1 85 ? -8.871 -5.581 -16.416 1.00 96.69 85 ARG A O 1
ATOM 656 N N . ALA A 1 86 ? -7.405 -5.741 -14.695 1.00 90.38 86 ALA A N 1
ATOM 657 C CA . ALA A 1 86 ? -6.741 -6.949 -15.166 1.00 90.38 86 ALA A CA 1
ATOM 658 C C . ALA A 1 86 ? -7.689 -8.151 -14.992 1.00 90.38 86 ALA A C 1
ATOM 660 O O . ALA A 1 86 ? -8.503 -8.180 -14.058 1.00 90.38 86 ALA A O 1
ATOM 661 N N . GLY A 1 87 ? -7.647 -9.069 -15.960 1.00 76.62 87 GLY A N 1
ATOM 662 C CA . GLY A 1 87 ? -8.514 -10.251 -16.040 1.00 76.62 87 GLY A CA 1
ATOM 663 C C . GLY A 1 87 ? -8.137 -11.350 -15.064 1.00 76.62 87 GLY A C 1
ATOM 664 O O . GLY A 1 87 ? -6.936 -11.456 -14.738 1.00 76.62 87 GLY A O 1
#

Sequence (87 aa):
ASHGESWSFALALRLGCYRLL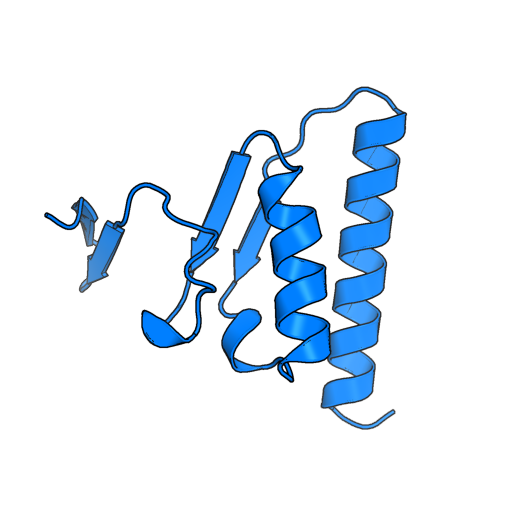CSDGAEPLLLLDDVFAELDSRRRRRLADVALGAEQVLVTAAVAEDVPDELDGARFDVQDGQVRRAG